Protein AF-A0A935DN66-F1 (afdb_monomer)

Nearest PDB structures (foldseek):
  6zxm-assembly3_E  TM=9.725E-01  e=6.853E-02  Leptospira biflexa serovar Patoc strain 'Patoc 1 (Paris)'
  3dzd-assembly1_B  TM=9.496E-01  e=1.127E-01  Aquifex aeolicus
  1nxs-assembly1_A-2  TM=9.811E-01  e=1.991E-01  Streptococcus pneumoniae TIGR4
  3q15-assembly2_D-3  TM=9.735E-01  e=3.050E-01  Bacillus subtilis
  3kto-assembly1_A  TM=8.944E-01  e=4.054E-01  Paraglaciecola sp. T6c

Solvent-accessible surface area (backbone atoms only — not comparable to full-atom values): 3029 Å² total; per-residue (Å²): 108,78,47,79,45,73,38,75,4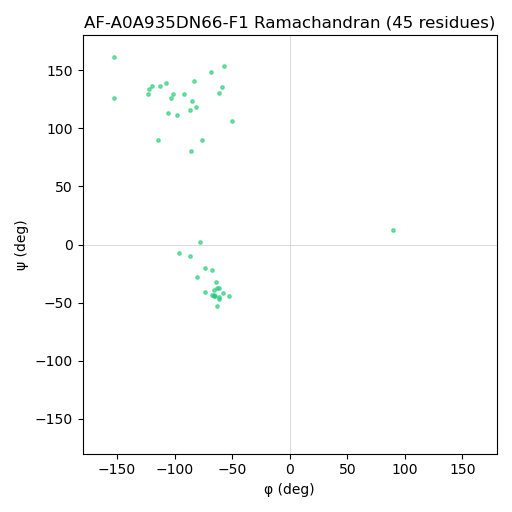9,68,70,58,43,50,54,52,45,53,54,44,41,73,75,64,36,49,70,46,83,18,66,39,72,74,79,64,46,70,94,72,78,91,73,79,74,98,122

Foldseek 3Di:
DEEEAADQDPVVQVVVCVVCVVVVYHYHYHNHPVRVDDPDDDDDDDD

Sequence (47 aa):
MRVVVIEDSRTQAQQLAGVLTREGFAVTICRDGESGSPPASPRRPPW

Mean predicted aligned error: 8.74 Å

Structure (mmCIF, N/CA/C/O backbone):
data_AF-A0A935DN66-F1
#
_entry.id   AF-A0A935DN66-F1
#
loop_
_atom_site.group_PDB
_atom_site.id
_atom_site.type_symbol
_atom_site.label_atom_id
_atom_site.label_alt_id
_atom_site.label_comp_id
_atom_site.label_asym_id
_atom_site.label_entity_id
_atom_site.label_seq_id
_atom_site.pdbx_PDB_ins_code
_atom_site.Cartn_x
_atom_site.Cartn_y
_atom_site.Cartn_z
_atom_site.occupancy
_atom_site.B_iso_or_equiv
_atom_site.auth_seq_id
_atom_site.auth_comp_id
_atom_site.auth_asym_id
_atom_site.auth_atom_id
_atom_site.pdbx_PDB_model_num
ATOM 1 N N . MET A 1 1 ? -14.102 -3.217 -2.839 1.00 81.44 1 MET A N 1
ATOM 2 C CA . MET A 1 1 ? -13.376 -2.963 -4.109 1.00 81.44 1 MET A CA 1
ATOM 3 C C . MET A 1 1 ? -11.878 -2.911 -3.805 1.00 81.44 1 MET A C 1
ATOM 5 O O . MET A 1 1 ? -11.536 -2.535 -2.686 1.00 81.44 1 MET A O 1
ATOM 9 N N . ARG A 1 2 ? -10.999 -3.356 -4.715 1.00 90.38 2 ARG A N 1
ATOM 10 C CA . ARG A 1 2 ? -9.541 -3.443 -4.480 1.00 90.38 2 ARG A CA 1
ATOM 11 C C . ARG A 1 2 ? -8.800 -2.442 -5.367 1.00 90.38 2 ARG A C 1
ATOM 13 O O . ARG A 1 2 ? -9.134 -2.333 -6.542 1.00 90.38 2 ARG A O 1
ATOM 20 N N . VAL A 1 3 ? -7.816 -1.746 -4.801 1.00 92.81 3 VAL A N 1
ATOM 21 C CA . VAL A 1 3 ? -6.996 -0.733 -5.482 1.00 92.81 3 VAL A CA 1
ATOM 22 C C . VAL A 1 3 ? -5.523 -1.132 -5.393 1.00 92.81 3 VAL A C 1
ATOM 24 O O . VAL A 1 3 ? -5.046 -1.504 -4.321 1.00 92.81 3 VAL A O 1
ATOM 27 N N . VAL A 1 4 ? -4.807 -1.051 -6.514 1.00 92.06 4 VAL A N 1
ATOM 28 C CA . VAL A 1 4 ? -3.347 -1.207 -6.564 1.00 92.06 4 VAL A CA 1
ATOM 29 C C . VAL A 1 4 ? -2.731 0.178 -6.713 1.00 92.06 4 VAL A C 1
ATOM 31 O O . VAL A 1 4 ? -3.105 0.928 -7.610 1.00 92.06 4 VAL A O 1
ATOM 34 N N . VAL A 1 5 ? -1.810 0.512 -5.818 1.00 91.12 5 VAL A N 1
ATOM 35 C CA . VAL A 1 5 ? -1.049 1.760 -5.830 1.00 91.12 5 VAL A CA 1
ATOM 36 C C . VAL A 1 5 ? 0.361 1.427 -6.294 1.00 91.12 5 VAL A C 1
ATOM 38 O O . VAL A 1 5 ? 1.076 0.717 -5.590 1.00 91.12 5 VAL A O 1
ATOM 41 N N . ILE A 1 6 ? 0.746 1.919 -7.470 1.00 92.56 6 ILE A N 1
ATOM 42 C CA . ILE A 1 6 ? 2.127 1.859 -7.955 1.00 92.56 6 ILE A CA 1
ATOM 43 C C . ILE A 1 6 ? 2.756 3.208 -7.642 1.00 92.56 6 ILE A C 1
ATOM 45 O O . ILE A 1 6 ? 2.331 4.216 -8.198 1.00 92.56 6 ILE A O 1
ATOM 49 N N . GLU A 1 7 ? 3.708 3.216 -6.719 1.00 92.50 7 GLU A N 1
ATOM 50 C CA . GLU A 1 7 ? 4.319 4.443 -6.216 1.00 92.50 7 GLU A CA 1
ATOM 51 C C . GLU A 1 7 ? 5.747 4.156 -5.739 1.00 92.50 7 GLU A C 1
ATOM 53 O O . GLU A 1 7 ? 5.975 3.259 -4.921 1.00 92.50 7 GLU A O 1
ATOM 58 N N . ASP A 1 8 ? 6.712 4.914 -6.257 1.00 90.94 8 ASP A N 1
ATOM 59 C CA . ASP A 1 8 ? 8.144 4.733 -6.003 1.00 90.94 8 ASP A CA 1
ATOM 60 C C . ASP A 1 8 ? 8.577 5.341 -4.658 1.00 90.94 8 ASP A C 1
ATOM 62 O O . ASP A 1 8 ? 9.489 4.832 -3.994 1.00 90.94 8 ASP A O 1
ATOM 66 N N . SER A 1 9 ? 7.877 6.375 -4.181 1.00 93.94 9 SER A N 1
ATOM 67 C CA . SER A 1 9 ? 8.113 6.952 -2.861 1.00 93.94 9 SER A CA 1
ATOM 68 C C . SER A 1 9 ? 7.338 6.229 -1.762 1.00 93.94 9 SER A C 1
ATOM 70 O O . SER A 1 9 ? 6.112 6.304 -1.645 1.00 93.94 9 SER A O 1
ATOM 72 N N . ARG A 1 10 ? 8.074 5.603 -0.837 1.00 90.62 10 ARG A N 1
ATOM 73 C CA . ARG A 1 10 ? 7.493 4.914 0.329 1.00 90.62 10 ARG A CA 1
ATOM 74 C C . ARG A 1 10 ? 6.541 5.805 1.133 1.00 90.62 10 ARG A C 1
ATOM 76 O O . ARG A 1 10 ? 5.481 5.335 1.541 1.00 90.62 10 ARG A O 1
ATOM 83 N N . THR A 1 11 ? 6.921 7.056 1.382 1.00 95.94 11 THR A N 1
ATOM 84 C CA . THR A 1 11 ? 6.126 7.982 2.202 1.00 95.94 11 THR A CA 1
ATOM 85 C C . THR A 1 11 ? 4.799 8.313 1.520 1.00 95.94 11 THR A C 1
ATOM 87 O O . THR A 1 11 ? 3.751 8.259 2.164 1.00 95.94 11 THR A O 1
ATOM 90 N N . GLN A 1 12 ? 4.826 8.576 0.210 1.00 95.50 12 GLN A N 1
ATOM 91 C CA . GLN A 1 12 ? 3.620 8.874 -0.569 1.00 95.50 12 GLN A CA 1
ATOM 92 C C . GLN A 1 12 ? 2.696 7.656 -0.644 1.00 95.50 12 GLN A C 1
ATOM 94 O O . GLN A 1 12 ? 1.500 7.771 -0.370 1.00 95.50 12 GLN A O 1
ATOM 99 N N . ALA A 1 13 ? 3.258 6.472 -0.904 1.00 95.19 13 ALA A N 1
ATOM 100 C CA . ALA A 1 13 ? 2.501 5.227 -0.965 1.00 95.19 13 ALA A CA 1
ATOM 101 C C . ALA A 1 13 ? 1.758 4.937 0.349 1.00 95.19 13 ALA A C 1
ATOM 103 O O . ALA A 1 13 ? 0.594 4.539 0.341 1.00 95.19 13 ALA A O 1
ATOM 104 N N . GLN A 1 14 ? 2.416 5.169 1.489 1.00 95.44 14 GLN A N 1
ATOM 105 C CA . GLN A 1 14 ? 1.819 4.972 2.810 1.00 95.44 14 GLN A CA 1
ATOM 106 C C . GLN A 1 14 ? 0.698 5.973 3.097 1.00 95.44 14 GLN A C 1
ATOM 108 O O . GLN A 1 14 ? -0.359 5.575 3.589 1.00 95.44 14 GLN A O 1
ATOM 113 N N . GLN A 1 15 ? 0.900 7.251 2.769 1.00 97.62 15 GLN A N 1
ATOM 114 C CA . GLN A 1 15 ? -0.128 8.274 2.948 1.00 97.62 15 GLN A CA 1
ATOM 115 C C . GLN A 1 15 ? -1.367 7.961 2.099 1.00 97.62 15 GLN A C 1
ATOM 117 O O . GLN A 1 15 ? -2.489 7.969 2.611 1.00 97.62 15 GLN A O 1
ATOM 122 N N . LEU A 1 16 ? -1.162 7.620 0.826 1.00 95.88 16 LEU A N 1
ATOM 123 C CA . LEU A 1 1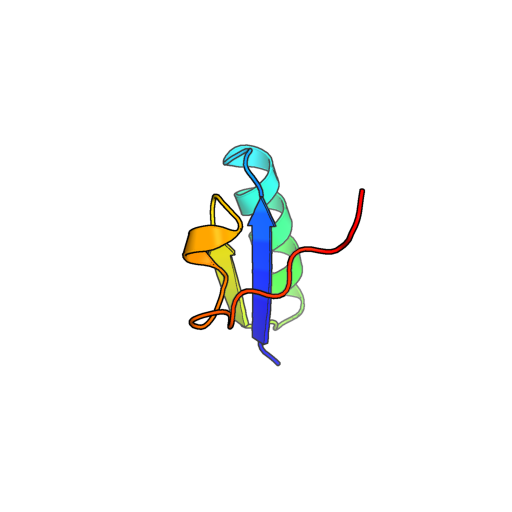6 ? -2.239 7.297 -0.103 1.00 95.88 16 LEU A CA 1
ATOM 124 C C . LEU A 1 16 ? -2.989 6.024 0.308 1.00 95.88 16 LEU A C 1
ATOM 126 O O . LEU A 1 16 ? -4.221 6.013 0.336 1.00 95.88 16 LEU A O 1
ATOM 130 N N . ALA A 1 17 ? -2.267 4.972 0.701 1.00 96.25 17 ALA A N 1
ATOM 131 C CA . ALA A 1 17 ? -2.885 3.750 1.206 1.00 96.25 17 ALA A CA 1
ATOM 132 C C . ALA A 1 17 ? -3.707 4.002 2.476 1.00 96.25 17 ALA A C 1
ATOM 134 O O . ALA A 1 17 ? -4.787 3.429 2.622 1.00 96.25 17 ALA A O 1
ATOM 135 N N . GLY A 1 18 ? -3.243 4.883 3.367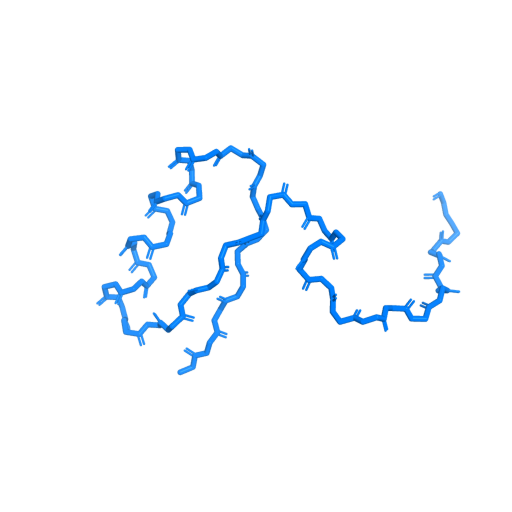 1.00 96.94 18 GLY A N 1
ATOM 136 C CA . GLY A 1 18 ? -3.978 5.275 4.568 1.00 96.94 18 GLY A CA 1
ATOM 137 C C . GLY A 1 18 ? -5.319 5.941 4.253 1.00 96.94 18 GLY A C 1
ATOM 138 O O . GLY A 1 18 ? -6.332 5.578 4.848 1.00 96.94 18 GLY A O 1
ATOM 139 N N . VAL A 1 19 ? -5.346 6.867 3.290 1.00 97.81 19 VAL A N 1
ATOM 140 C CA . VAL A 1 19 ? -6.589 7.517 2.836 1.00 97.81 19 VAL A CA 1
ATOM 141 C C . VAL A 1 19 ? -7.541 6.489 2.227 1.00 97.81 19 VAL A C 1
ATOM 143 O O . VAL A 1 19 ? -8.672 6.355 2.680 1.00 97.81 19 VAL A O 1
ATOM 146 N N . LEU A 1 20 ? -7.074 5.697 1.261 1.00 96.69 20 LEU A N 1
ATOM 147 C CA . LEU A 1 20 ? -7.914 4.719 0.562 1.00 96.69 20 LEU A CA 1
ATOM 148 C C . LEU A 1 20 ? -8.451 3.624 1.496 1.00 96.69 20 LEU A C 1
ATOM 150 O O . LEU A 1 20 ? -9.601 3.210 1.379 1.00 96.69 20 LEU A O 1
ATOM 154 N N . THR A 1 21 ? -7.651 3.179 2.464 1.00 96.69 21 THR A N 1
ATOM 155 C CA . THR A 1 21 ? -8.108 2.189 3.449 1.00 96.69 21 THR A CA 1
ATOM 156 C C . THR A 1 21 ? -9.204 2.764 4.346 1.00 96.69 21 THR A C 1
ATOM 158 O O . THR A 1 21 ? -10.174 2.070 4.641 1.00 96.69 21 THR A O 1
ATOM 161 N N . ARG A 1 22 ? -9.096 4.041 4.747 1.00 97.50 22 ARG A N 1
ATOM 162 C CA . ARG A 1 22 ? -10.132 4.726 5.544 1.00 97.50 22 ARG A CA 1
ATOM 163 C C . ARG A 1 22 ? -11.456 4.865 4.797 1.00 97.50 22 ARG A C 1
ATOM 165 O O . ARG A 1 22 ? -12.501 4.774 5.429 1.00 97.50 22 ARG A O 1
ATOM 172 N N . GLU A 1 23 ? -11.404 5.003 3.478 1.00 96.88 23 GLU A N 1
ATOM 173 C CA . GLU A 1 23 ? -12.583 5.005 2.602 1.00 96.88 23 GLU A CA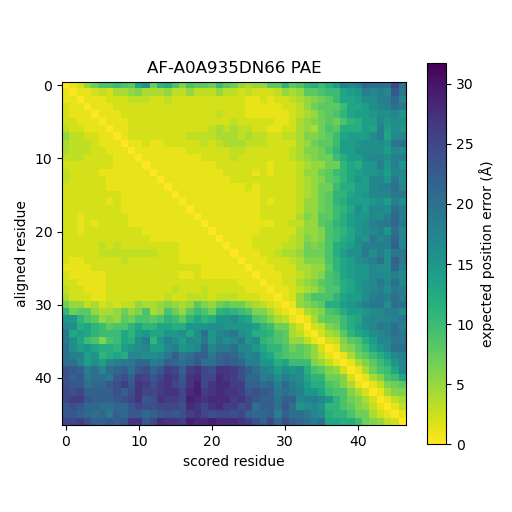 1
ATOM 174 C C . GLU A 1 23 ? -13.140 3.587 2.329 1.00 96.88 23 GLU A C 1
ATOM 176 O O . GLU A 1 23 ? -14.106 3.420 1.588 1.00 96.88 23 GLU A O 1
ATOM 181 N N . GLY A 1 24 ? -12.551 2.540 2.923 1.00 97.19 24 GLY A N 1
ATOM 182 C CA . GLY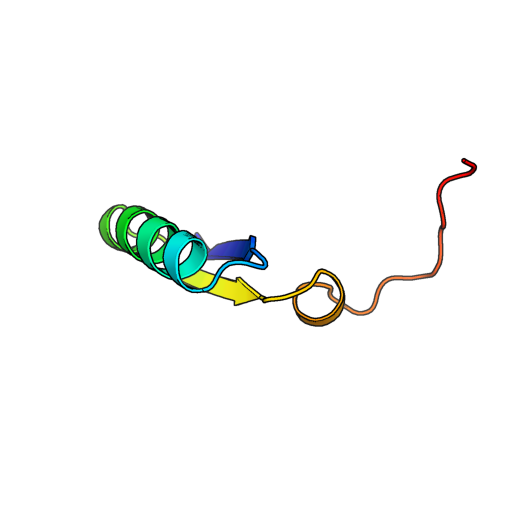 A 1 24 ? -13.036 1.159 2.830 1.00 97.19 24 GLY A CA 1
ATOM 183 C C . GLY A 1 24 ? -12.478 0.353 1.653 1.00 97.19 24 GLY A C 1
ATOM 184 O O . GLY A 1 24 ? -12.981 -0.736 1.354 1.00 97.19 24 GLY A O 1
ATOM 185 N N . PHE A 1 25 ? -11.437 0.843 0.973 1.00 97.50 25 PHE A N 1
ATOM 186 C CA . PHE A 1 25 ? -10.768 0.088 -0.085 1.00 97.50 25 PHE A CA 1
ATOM 187 C C . PHE A 1 25 ? -9.727 -0.881 0.482 1.00 97.50 25 PHE A C 1
ATOM 189 O O . PHE A 1 25 ? -8.955 -0.552 1.378 1.00 97.50 25 PHE A O 1
ATOM 196 N N . ALA A 1 26 ? -9.646 -2.076 -0.106 1.00 95.00 26 ALA A N 1
ATOM 197 C CA . ALA A 1 26 ? -8.506 -2.961 0.110 1.00 95.00 26 ALA A CA 1
ATOM 198 C C . ALA A 1 26 ? -7.354 -2.512 -0.800 1.00 95.00 26 ALA A C 1
ATOM 200 O O . ALA A 1 26 ? -7.505 -2.536 -2.025 1.00 95.00 26 ALA A O 1
ATOM 201 N N . VAL A 1 27 ? -6.223 -2.108 -0.219 1.00 95.69 27 VAL A N 1
ATOM 202 C CA . VAL A 1 27 ? -5.097 -1.510 -0.953 1.00 95.69 27 VAL A CA 1
ATOM 203 C C . VAL A 1 27 ? -3.915 -2.476 -1.042 1.00 95.69 27 VAL A C 1
ATOM 205 O O . VAL A 1 27 ? -3.573 -3.150 -0.073 1.00 95.69 27 VAL A O 1
ATOM 208 N N . THR A 1 28 ? -3.263 -2.532 -2.201 1.00 94.62 28 THR A N 1
ATOM 209 C CA . THR A 1 28 ? -1.971 -3.207 -2.405 1.00 94.62 28 THR A CA 1
ATOM 210 C C . THR A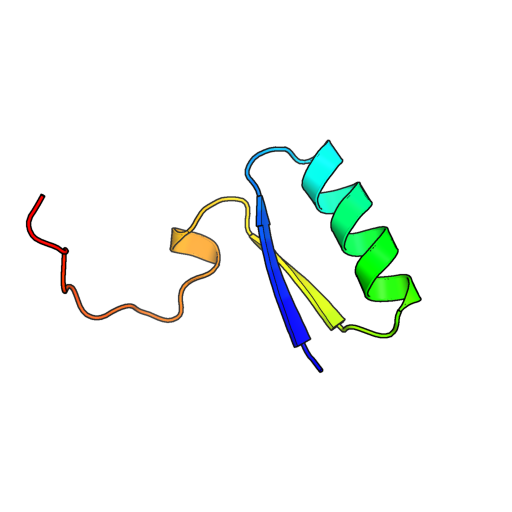 1 28 ? -0.970 -2.197 -2.951 1.00 94.62 28 THR A C 1
ATOM 212 O O . THR A 1 28 ? -1.286 -1.490 -3.901 1.00 94.62 28 THR A O 1
ATOM 215 N N . ILE A 1 29 ? 0.212 -2.104 -2.338 1.00 92.38 29 ILE A N 1
ATOM 216 C CA . ILE A 1 29 ? 1.270 -1.171 -2.746 1.00 92.38 29 ILE A CA 1
ATOM 217 C C . ILE A 1 29 ? 2.330 -1.935 -3.539 1.00 92.38 29 ILE A C 1
ATOM 219 O O . ILE A 1 29 ? 2.859 -2.935 -3.053 1.00 92.38 29 ILE A O 1
ATOM 223 N N . CYS A 1 30 ? 2.684 -1.412 -4.706 1.00 92.31 30 CYS A N 1
ATOM 224 C CA . CYS A 1 30 ? 3.776 -1.873 -5.553 1.00 92.31 30 CYS A CA 1
ATOM 225 C C . CYS A 1 30 ? 4.775 -0.721 -5.720 1.00 92.31 30 CYS A C 1
ATOM 227 O O . CYS A 1 30 ? 4.370 0.422 -5.912 1.00 92.31 30 CYS A O 1
ATOM 229 N N . ARG A 1 31 ? 6.079 -1.005 -5.624 1.00 84.62 31 ARG A N 1
ATOM 230 C CA . ARG A 1 31 ? 7.134 0.023 -5.756 1.00 84.62 31 ARG A CA 1
ATOM 231 C C . ARG A 1 31 ? 7.573 0.270 -7.197 1.00 84.62 31 ARG A C 1
ATOM 233 O O . ARG A 1 31 ? 8.313 1.207 -7.462 1.00 84.62 31 ARG A O 1
ATOM 240 N N . ASP A 1 32 ? 7.120 -0.578 -8.105 1.00 76.69 32 ASP A N 1
ATOM 241 C CA . ASP A 1 32 ? 7.423 -0.538 -9.523 1.00 76.69 32 ASP A CA 1
ATOM 242 C C . ASP A 1 32 ? 6.267 -1.174 -10.314 1.00 76.69 32 ASP A C 1
ATOM 244 O O . ASP A 1 32 ? 5.414 -1.889 -9.770 1.00 76.69 32 ASP A O 1
ATOM 248 N N . GLY A 1 33 ? 6.217 -0.862 -11.611 1.00 61.62 33 GLY A N 1
ATOM 249 C CA . GLY A 1 33 ? 5.201 -1.389 -12.522 1.00 61.62 33 GLY A CA 1
ATOM 250 C C . GLY A 1 33 ? 5.323 -2.895 -12.770 1.00 61.62 33 GLY A C 1
ATOM 251 O O . GLY A 1 33 ? 4.328 -3.524 -13.117 1.00 61.62 33 GLY A O 1
ATOM 252 N N . GLU A 1 34 ? 6.501 -3.488 -12.548 1.00 63.38 34 GLU A N 1
ATOM 253 C CA . GLU A 1 34 ? 6.719 -4.931 -12.708 1.00 63.38 34 GLU A CA 1
ATOM 254 C C . GLU A 1 34 ? 6.067 -5.735 -11.577 1.00 63.38 34 GLU A C 1
ATOM 256 O O . GLU A 1 34 ? 5.405 -6.735 -11.841 1.00 63.38 34 GLU A O 1
ATOM 261 N N . SER A 1 35 ? 6.154 -5.262 -10.332 1.00 61.19 35 SER A N 1
ATOM 262 C CA . SER A 1 35 ? 5.557 -5.914 -9.159 1.00 61.19 35 SER A CA 1
ATOM 263 C C . SER A 1 35 ? 4.033 -5.766 -9.097 1.00 61.19 35 SER A C 1
ATOM 265 O O . SER A 1 35 ? 3.371 -6.504 -8.367 1.00 61.19 35 SER A O 1
ATOM 267 N N . GLY A 1 36 ? 3.466 -4.782 -9.805 1.00 57.00 36 GLY A N 1
ATOM 268 C CA . GLY A 1 36 ? 2.021 -4.525 -9.873 1.00 57.00 36 GLY A CA 1
ATOM 269 C C . GLY A 1 36 ? 1.316 -5.137 -11.081 1.00 57.00 36 GLY A C 1
ATOM 270 O O . GLY A 1 36 ? 0.086 -5.097 -11.149 1.00 57.00 36 GLY A O 1
ATOM 271 N N . SER A 1 37 ? 2.065 -5.701 -12.029 1.00 51.50 37 SER A N 1
ATOM 272 C CA . SER A 1 37 ? 1.503 -6.239 -13.262 1.00 51.50 37 SER A CA 1
ATOM 273 C C . SER A 1 37 ? 1.166 -7.729 -13.103 1.00 51.50 37 SER A C 1
ATOM 275 O O . SER A 1 37 ? 2.044 -8.516 -12.751 1.00 51.50 37 SER A O 1
ATOM 277 N N . PRO A 1 38 ? -0.054 -8.196 -13.443 1.00 55.88 38 PRO A N 1
ATOM 278 C CA . PRO A 1 38 ? -0.203 -9.587 -13.881 1.00 55.88 38 PRO A CA 1
ATOM 279 C C . PRO A 1 38 ? 0.728 -9.817 -15.091 1.00 55.88 38 PRO A C 1
ATOM 281 O O . PRO A 1 38 ? 1.028 -8.839 -15.779 1.00 55.88 38 PRO A O 1
ATOM 284 N N . PRO A 1 39 ? 1.213 -11.044 -15.373 1.00 50.62 39 PRO A N 1
ATOM 285 C CA . PRO A 1 39 ? 2.177 -11.290 -16.451 1.00 50.62 39 PRO A CA 1
ATOM 286 C C . PRO A 1 39 ? 1.685 -10.655 -17.758 1.00 50.62 39 PRO A C 1
ATOM 288 O O . PRO A 1 39 ? 0.712 -11.109 -18.361 1.00 50.62 39 PRO A O 1
ATOM 291 N N . ALA A 1 40 ? 2.317 -9.549 -18.153 1.00 54.97 40 ALA A N 1
ATOM 292 C CA . ALA A 1 40 ? 1.886 -8.755 -19.288 1.00 54.97 40 ALA A CA 1
ATOM 293 C C . ALA A 1 40 ? 2.486 -9.349 -20.562 1.00 54.97 40 ALA A C 1
ATOM 295 O O . ALA A 1 40 ? 3.701 -9.488 -20.696 1.00 54.97 40 ALA A O 1
ATOM 296 N N . SER A 1 41 ? 1.624 -9.697 -21.517 1.00 58.66 41 SER A N 1
ATOM 297 C CA . SER A 1 41 ? 2.048 -9.994 -22.883 1.00 58.66 41 SER A CA 1
ATOM 298 C C . SER A 1 41 ? 2.760 -8.766 -23.474 1.00 58.66 41 SER A C 1
ATOM 300 O O . SER A 1 41 ? 2.262 -7.646 -23.324 1.00 58.66 41 SER A O 1
ATOM 302 N N . PRO A 1 42 ? 3.903 -8.934 -24.160 1.00 51.06 42 PRO A N 1
ATOM 303 C CA . PRO A 1 42 ? 4.744 -7.824 -24.580 1.00 51.06 42 PRO A CA 1
ATOM 304 C C . PRO A 1 42 ? 4.121 -7.112 -25.784 1.00 51.06 42 PRO A C 1
ATOM 306 O O . PRO A 1 42 ? 4.400 -7.435 -26.936 1.00 51.06 42 PRO A O 1
ATOM 309 N N . ARG A 1 43 ? 3.284 -6.105 -25.541 1.00 58.28 43 AR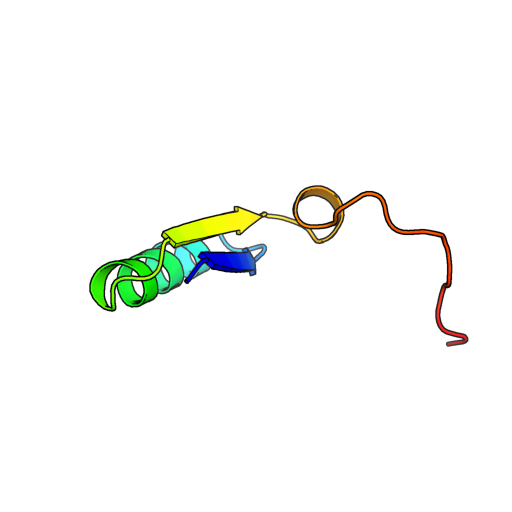G A N 1
ATOM 310 C CA . ARG A 1 43 ? 3.002 -5.068 -26.541 1.00 58.28 43 ARG A CA 1
ATOM 311 C C . ARG A 1 43 ? 3.530 -3.741 -26.023 1.00 58.28 43 ARG A C 1
ATOM 313 O O . ARG A 1 43 ? 2.830 -3.000 -25.345 1.00 58.28 43 ARG A O 1
ATOM 320 N N . ARG A 1 44 ? 4.793 -3.467 -26.362 1.00 57.41 44 ARG A N 1
ATOM 321 C CA . ARG A 1 44 ? 5.383 -2.127 -26.268 1.00 57.41 44 ARG A CA 1
ATOM 322 C C . ARG A 1 44 ? 4.6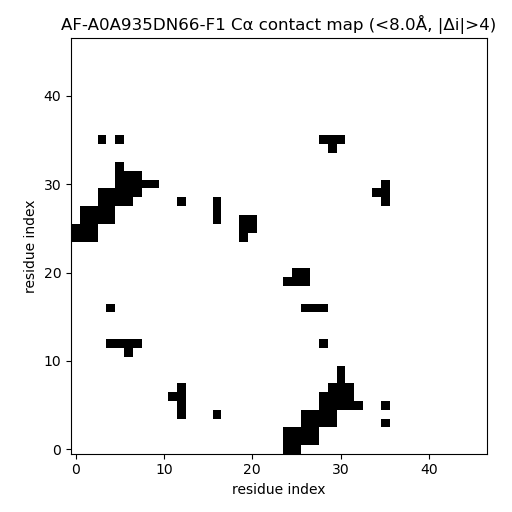00 -1.176 -27.190 1.00 57.41 44 ARG A C 1
ATOM 324 O O . ARG A 1 44 ? 4.393 -1.537 -28.352 1.00 57.41 44 ARG A O 1
ATOM 331 N N . PRO A 1 45 ? 4.156 0.003 -26.722 1.00 49.66 45 PRO A N 1
ATOM 332 C CA . PRO A 1 45 ? 3.687 1.052 -27.618 1.00 49.66 45 PRO A CA 1
ATOM 333 C C . PRO A 1 45 ? 4.868 1.626 -28.430 1.00 49.66 45 PRO A C 1
ATOM 335 O O . PRO A 1 45 ? 6.000 1.612 -27.946 1.00 49.66 45 PRO A O 1
ATOM 338 N N . PRO A 1 46 ? 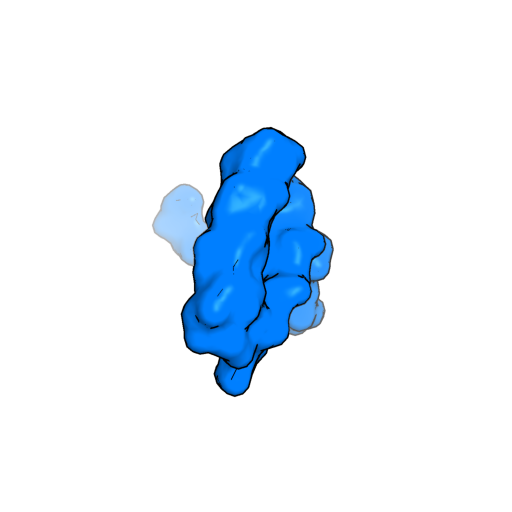4.634 2.073 -29.678 1.00 60.06 46 PRO A N 1
ATOM 339 C CA . PRO A 1 46 ? 5.685 2.545 -30.570 1.00 60.06 46 PRO A CA 1
ATOM 340 C C . PRO A 1 46 ? 5.979 4.023 -30.307 1.00 60.06 46 PRO A C 1
ATOM 342 O O . PRO A 1 46 ? 5.472 4.890 -31.017 1.00 60.06 46 PRO A O 1
ATOM 345 N N . TRP A 1 47 ? 6.761 4.306 -29.272 1.00 60.12 47 TRP A N 1
ATOM 346 C CA . TRP A 1 47 ? 7.511 5.552 -29.123 1.00 60.12 47 TRP A CA 1
ATOM 347 C C . TRP A 1 47 ? 8.586 5.382 -28.052 1.00 60.12 47 TRP A C 1
ATOM 349 O O . TRP A 1 47 ? 8.314 4.699 -27.039 1.00 60.12 47 TRP A O 1
#

pLDDT: mean 81.7, std 17.67, range [49.66, 97.81]

Secondary structure (DSSP, 8-state):
-EEEEE-S-HHHHHHHHHHHHHTT-EEEEESSTTTT-S---------

Radius of gyration: 12.91 Å; Cα contacts (8 Å, |Δi|>4): 53; chains: 1; bounding box: 22×20×36 Å